Protein AF-A0A7Y4K131-F1 (afdb_monomer)

Mean predicted aligned error: 7.56 Å

Foldseek 3Di:
DVQLVVLLVVLVVLLVVVDPPSVPSNVVSLVVSCCCQLVVLVVVCVVDVDPVCPSVVVSVVSNVVSVVSVVVSVVSVVCPDD

pLDDT: mean 77.24, std 7.31, range [46.91, 85.81]

Structure (mmCIF, N/CA/C/O backbone):
data_AF-A0A7Y4K131-F1
#
_entry.id   AF-A0A7Y4K131-F1
#
loop_
_atom_site.group_PDB
_atom_site.id
_atom_site.type_symbol
_atom_site.label_atom_id
_atom_site.label_alt_id
_atom_site.label_comp_id
_atom_site.label_asym_id
_atom_site.label_entity_id
_atom_site.label_seq_id
_atom_site.pdbx_PDB_ins_code
_atom_site.Cartn_x
_atom_site.Cartn_y
_atom_site.Cartn_z
_atom_site.occupancy
_atom_site.B_iso_or_equiv
_atom_site.auth_seq_id
_atom_site.auth_comp_id
_atom_site.auth_asym_id
_atom_site.auth_atom_id
_atom_site.pdbx_PDB_model_num
ATOM 1 N N . MET A 1 1 ? -0.974 9.975 -10.514 1.00 58.69 1 MET A N 1
ATOM 2 C CA . MET A 1 1 ? -0.186 9.703 -9.285 1.00 58.69 1 MET A CA 1
ATOM 3 C C . MET A 1 1 ? -0.769 10.345 -8.026 1.00 58.69 1 MET A C 1
ATOM 5 O O . MET A 1 1 ? -0.749 9.681 -6.995 1.00 58.69 1 MET A O 1
ATOM 9 N N . LEU A 1 2 ? -1.317 11.570 -8.090 1.00 70.06 2 LEU A N 1
ATOM 10 C CA . LEU A 1 2 ? -1.938 12.235 -6.931 1.00 70.06 2 LEU A CA 1
ATOM 11 C C . LEU A 1 2 ? -3.080 11.417 -6.299 1.00 70.06 2 LEU A C 1
ATOM 13 O O . LEU A 1 2 ? -3.088 11.223 -5.091 1.00 70.06 2 LEU A O 1
ATOM 17 N N . LEU A 1 3 ? -3.985 10.869 -7.120 1.00 69.44 3 LEU A N 1
ATOM 18 C CA . LEU A 1 3 ? -5.186 10.162 -6.650 1.00 69.44 3 LEU A CA 1
ATOM 19 C C . LEU A 1 3 ? -4.876 8.941 -5.761 1.00 69.44 3 LEU A C 1
ATOM 21 O O . LEU A 1 3 ? -5.541 8.723 -4.757 1.00 69.44 3 LEU A O 1
ATOM 25 N N . GLY A 1 4 ? -3.819 8.184 -6.082 1.00 66.81 4 GLY A N 1
ATOM 26 C CA . GLY A 1 4 ? -3.362 7.075 -5.239 1.00 66.81 4 GLY A CA 1
ATOM 27 C C . GLY A 1 4 ? -2.827 7.555 -3.886 1.00 66.81 4 GLY A C 1
ATOM 28 O O . GLY A 1 4 ? -3.171 6.990 -2.856 1.00 66.81 4 GLY A O 1
ATOM 29 N N . ASN A 1 5 ? -2.047 8.640 -3.856 1.00 75.38 5 ASN A N 1
ATOM 30 C CA . ASN A 1 5 ? -1.572 9.209 -2.587 1.00 75.38 5 ASN A CA 1
ATOM 31 C C . ASN A 1 5 ? -2.734 9.699 -1.714 1.00 75.38 5 ASN A C 1
ATOM 33 O O . ASN A 1 5 ? -2.721 9.482 -0.507 1.00 75.38 5 ASN A O 1
ATOM 37 N N . VAL A 1 6 ? -3.752 10.310 -2.326 1.00 78.06 6 VAL A N 1
ATOM 38 C CA . VAL A 1 6 ? -4.967 10.746 -1.624 1.00 78.06 6 VAL A CA 1
ATOM 39 C C . VAL A 1 6 ? -5.716 9.547 -1.036 1.00 78.06 6 VAL A C 1
ATOM 41 O O . VAL A 1 6 ? -6.076 9.587 0.137 1.00 78.06 6 VAL A O 1
ATOM 44 N N . ALA A 1 7 ? -5.882 8.459 -1.797 1.00 74.94 7 ALA A N 1
ATOM 45 C CA . ALA A 1 7 ? -6.508 7.229 -1.304 1.00 74.94 7 ALA A CA 1
ATOM 46 C C . ALA A 1 7 ? -5.741 6.615 -0.118 1.00 74.94 7 ALA A C 1
ATOM 48 O O . ALA A 1 7 ? -6.350 6.174 0.855 1.00 74.94 7 ALA A O 1
ATOM 49 N N . PHE A 1 8 ? -4.405 6.646 -0.157 1.00 75.50 8 PHE A N 1
ATOM 50 C CA . PHE A 1 8 ? -3.571 6.162 0.942 1.00 75.50 8 PHE A CA 1
ATOM 51 C C . PHE A 1 8 ? -3.724 7.003 2.215 1.00 75.50 8 PHE A C 1
ATOM 53 O O . PHE A 1 8 ? -3.936 6.456 3.295 1.00 75.50 8 PHE A O 1
ATOM 60 N N . ILE A 1 9 ? -3.673 8.332 2.091 1.00 81.00 9 ILE A N 1
ATOM 61 C CA . ILE A 1 9 ? -3.866 9.249 3.225 1.00 81.00 9 ILE A CA 1
ATOM 62 C C . ILE A 1 9 ? -5.275 9.082 3.809 1.00 81.00 9 ILE A C 1
ATOM 64 O O . ILE A 1 9 ? -5.429 8.986 5.024 1.00 81.00 9 ILE A O 1
ATOM 68 N N . ALA A 1 10 ? -6.298 8.974 2.958 1.00 77.88 10 ALA A N 1
ATOM 69 C CA . ALA A 1 10 ? -7.669 8.720 3.391 1.00 77.88 10 ALA A CA 1
ATOM 70 C C . ALA A 1 10 ? -7.791 7.388 4.153 1.00 77.88 10 ALA A C 1
ATOM 72 O O . ALA A 1 10 ? -8.414 7.351 5.211 1.00 77.88 10 ALA A O 1
ATOM 73 N N . SER A 1 11 ? -7.137 6.320 3.682 1.00 74.38 11 SER A N 1
ATOM 74 C CA . SER A 1 11 ? -7.098 5.024 4.376 1.00 74.38 11 SER A CA 1
ATOM 75 C C . SER A 1 11 ? -6.480 5.117 5.775 1.00 74.38 11 SER A C 1
ATOM 77 O O . SER A 1 11 ? -6.948 4.471 6.717 1.00 74.38 11 SER A O 1
ATOM 79 N N . TRP A 1 12 ? -5.442 5.941 5.931 1.00 80.00 12 TRP A N 1
ATOM 80 C CA . TRP A 1 12 ? -4.831 6.222 7.232 1.00 80.00 12 TRP A CA 1
ATOM 81 C C . TRP A 1 12 ? -5.755 7.015 8.155 1.00 80.00 12 TRP A C 1
ATOM 83 O O . TRP A 1 12 ? -5.886 6.690 9.332 1.00 80.00 12 TRP A O 1
ATOM 93 N N . ILE A 1 13 ? -6.458 8.017 7.629 1.00 80.12 13 ILE A N 1
ATOM 94 C CA . ILE A 1 13 ? -7.446 8.773 8.408 1.00 80.12 13 ILE A CA 1
ATOM 95 C C . ILE A 1 13 ? -8.573 7.848 8.884 1.00 80.12 13 ILE A C 1
ATOM 97 O O . ILE A 1 13 ? -8.999 7.953 10.033 1.00 80.12 13 ILE A O 1
ATOM 101 N N . VAL A 1 14 ? -9.025 6.919 8.037 1.00 80.38 14 VAL A N 1
ATOM 102 C CA . VAL A 1 14 ? -10.081 5.954 8.374 1.00 80.38 14 VAL A CA 1
ATOM 103 C C . VAL A 1 14 ? -9.651 5.021 9.505 1.00 80.38 14 VAL A C 1
ATOM 105 O O . VAL A 1 14 ? -10.405 4.858 10.460 1.00 80.38 14 VAL A O 1
ATOM 108 N N . ILE A 1 15 ? -8.443 4.451 9.465 1.00 76.38 15 ILE A N 1
ATOM 109 C CA . ILE A 1 15 ? -7.991 3.555 10.545 1.00 76.38 15 ILE A CA 1
ATOM 110 C C . ILE A 1 15 ? -7.707 4.296 11.858 1.00 76.38 15 ILE A C 1
ATOM 112 O O . ILE A 1 15 ? -7.919 3.737 12.931 1.00 76.38 15 ILE A O 1
ATOM 116 N N . LEU A 1 16 ? -7.282 5.563 11.791 1.00 79.38 16 LEU A N 1
ATOM 117 C CA . LEU A 1 16 ? -7.036 6.386 12.977 1.00 79.38 16 LEU A CA 1
ATOM 118 C C . LEU A 1 16 ? -8.335 6.887 13.620 1.00 79.38 16 LEU A C 1
ATOM 120 O O . LEU A 1 16 ? -8.469 6.829 14.839 1.00 79.38 16 LEU A O 1
ATOM 124 N N . LYS A 1 17 ? -9.300 7.362 12.821 1.00 79.56 17 LYS A N 1
ATOM 125 C CA . LYS A 1 17 ? -10.587 7.868 13.326 1.00 79.56 17 LYS A CA 1
ATOM 126 C C . LYS A 1 17 ? -11.599 6.767 13.642 1.00 79.56 17 LYS A C 1
ATOM 128 O O . LYS A 1 17 ? -12.549 7.040 14.363 1.00 79.56 17 LYS A O 1
ATOM 133 N N . ARG A 1 18 ? -11.420 5.563 13.084 1.00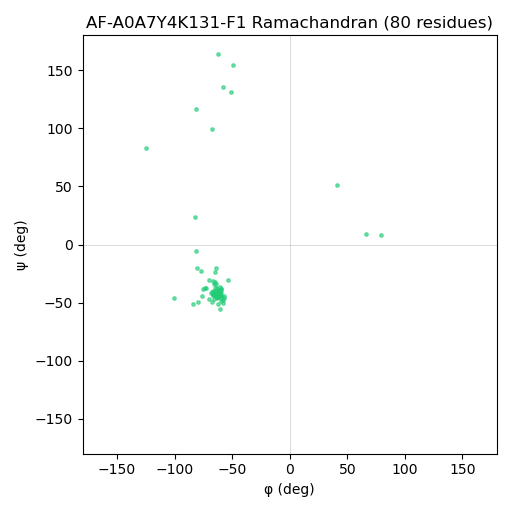 75.94 18 ARG A N 1
ATOM 134 C CA . ARG A 1 18 ? -12.333 4.408 13.196 1.00 75.94 18 ARG A CA 1
ATOM 135 C C . ARG A 1 18 ? -13.828 4.779 13.084 1.00 75.94 18 ARG A C 1
ATOM 137 O O . ARG A 1 18 ? -14.607 4.386 13.950 1.00 75.94 18 ARG A O 1
ATOM 144 N N . PRO A 1 19 ? -14.249 5.534 12.049 1.00 77.06 19 PRO A N 1
ATOM 145 C CA . PRO A 1 19 ? -15.666 5.827 11.834 1.00 77.06 19 PRO A CA 1
ATOM 146 C C . PRO A 1 19 ? -16.460 4.536 11.587 1.00 77.06 19 PRO A C 1
ATOM 148 O O . PRO A 1 19 ? -15.881 3.499 11.259 1.00 77.06 19 PRO A O 1
ATOM 151 N N . GLU A 1 20 ? -17.786 4.579 11.697 1.00 78.31 20 GLU A N 1
ATOM 152 C CA . GLU A 1 20 ? -18.627 3.420 11.374 1.00 78.31 20 GLU A CA 1
ATOM 153 C C . GLU A 1 20 ? -18.284 2.854 9.981 1.00 78.31 20 GLU A C 1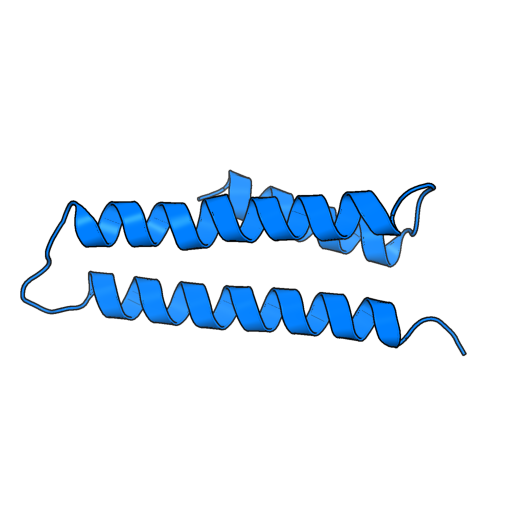
ATOM 155 O O . GLU A 1 20 ? -18.116 3.591 9.010 1.00 78.31 20 GLU A O 1
ATOM 160 N N . GLY A 1 21 ? -18.092 1.533 9.891 1.00 80.25 21 GLY A N 1
ATOM 161 C CA . GLY A 1 21 ? -17.697 0.864 8.645 1.00 80.25 21 GLY A CA 1
ATOM 162 C C . GLY A 1 21 ? -16.208 0.956 8.270 1.00 80.25 21 GLY A C 1
ATOM 163 O O . GLY A 1 21 ? -15.830 0.500 7.188 1.00 80.25 21 GLY A O 1
ATOM 164 N N . TRP A 1 22 ? -15.331 1.476 9.139 1.00 78.88 22 TRP A N 1
ATOM 165 C CA . TRP A 1 22 ? -13.884 1.591 8.872 1.00 78.88 22 TRP A CA 1
ATOM 166 C C . TRP A 1 22 ? -13.207 0.274 8.458 1.00 78.88 22 TRP A C 1
ATOM 168 O O . TRP A 1 22 ? -12.266 0.295 7.664 1.00 78.88 22 TRP A O 1
ATOM 178 N N . GLN A 1 23 ? -13.709 -0.864 8.949 1.00 78.38 23 GLN A N 1
ATOM 179 C CA . GLN A 1 23 ? -13.217 -2.206 8.614 1.00 78.38 23 GLN A CA 1
ATOM 180 C C . GLN A 1 23 ? -13.425 -2.574 7.141 1.00 78.38 23 GLN A C 1
ATOM 182 O O . GLN A 1 23 ? -12.702 -3.415 6.626 1.00 78.38 23 GLN A O 1
ATOM 187 N N . VAL A 1 24 ? -14.391 -1.950 6.459 1.00 83.44 24 VAL A N 1
ATOM 188 C CA . VAL A 1 24 ? -14.662 -2.164 5.028 1.00 83.44 24 VAL A CA 1
ATOM 189 C C . VAL A 1 24 ? -14.063 -1.029 4.204 1.00 83.44 24 VAL A C 1
ATOM 191 O O . VAL A 1 24 ? -13.373 -1.270 3.216 1.00 83.44 24 VAL A O 1
ATOM 194 N N . VAL A 1 25 ? -14.264 0.219 4.635 1.00 79.44 25 VAL A N 1
ATOM 195 C CA . VAL A 1 25 ? -13.796 1.407 3.905 1.00 79.44 25 VAL A CA 1
ATOM 196 C C . VAL A 1 25 ? -12.266 1.461 3.833 1.00 79.44 25 VAL A C 1
ATOM 198 O O . VAL A 1 25 ? -11.714 1.779 2.783 1.00 79.44 25 VAL A O 1
ATOM 201 N N . GLY A 1 26 ? -11.566 1.111 4.915 1.00 81.56 26 GLY A N 1
ATOM 202 C CA . GLY A 1 26 ? -10.102 1.099 4.963 1.00 81.56 26 GLY A CA 1
ATOM 203 C C . GLY A 1 26 ? -9.467 0.134 3.952 1.00 81.56 26 GLY A C 1
ATOM 204 O O . GLY A 1 26 ? -8.701 0.581 3.094 1.00 81.56 26 GLY A O 1
ATOM 205 N N . PRO A 1 27 ? -9.821 -1.165 3.963 1.00 84.62 27 PRO A N 1
ATOM 206 C CA . PRO A 1 27 ? -9.314 -2.119 2.980 1.00 84.62 27 PRO A CA 1
ATOM 207 C C . PRO A 1 27 ? -9.689 -1.759 1.541 1.00 84.62 27 PRO A C 1
ATOM 209 O O . PRO A 1 27 ? -8.865 -1.926 0.644 1.00 84.62 27 PRO A O 1
ATOM 212 N N . VAL A 1 28 ? -10.888 -1.212 1.306 1.00 85.81 28 VAL A N 1
ATOM 213 C CA . VAL A 1 28 ? -11.300 -0.739 -0.026 1.00 85.81 28 VAL A CA 1
ATOM 214 C C . VAL A 1 28 ? -10.400 0.400 -0.509 1.00 85.81 28 VAL A C 1
ATOM 216 O O . VAL A 1 28 ? -9.934 0.369 -1.648 1.00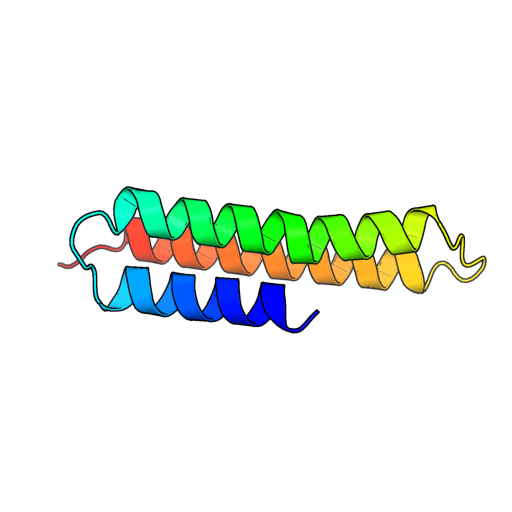 85.81 28 VAL A O 1
ATOM 219 N N . LEU A 1 29 ? -10.089 1.378 0.346 1.00 84.06 29 LEU A N 1
ATOM 220 C CA . LEU A 1 29 ? -9.176 2.474 0.006 1.00 84.06 29 LEU A CA 1
ATOM 221 C C . LEU A 1 29 ? -7.743 1.984 -0.244 1.00 84.06 29 LEU A C 1
ATOM 223 O O . LEU A 1 29 ? -7.090 2.473 -1.168 1.00 84.06 29 LEU A O 1
ATOM 227 N N . LEU A 1 30 ? -7.263 0.991 0.513 1.00 83.75 30 LEU A N 1
ATOM 228 C CA . LEU A 1 30 ? -5.972 0.342 0.255 1.00 83.75 30 LEU A CA 1
ATOM 229 C C . LEU A 1 30 ? -5.946 -0.417 -1.070 1.00 83.75 30 LEU A C 1
ATOM 231 O O . LEU A 1 30 ? -4.968 -0.314 -1.812 1.00 83.75 30 LEU A O 1
ATOM 235 N N . ALA A 1 31 ? -7.004 -1.165 -1.382 1.00 84.62 31 ALA A N 1
ATOM 236 C CA . ALA A 1 31 ? -7.126 -1.865 -2.653 1.00 84.62 31 ALA A CA 1
ATOM 237 C C . ALA A 1 31 ? -7.122 -0.866 -3.819 1.00 84.62 31 ALA A C 1
ATOM 239 O O . ALA A 1 31 ? -6.409 -1.062 -4.804 1.00 84.62 31 ALA A O 1
ATOM 240 N N . LEU A 1 32 ? -7.836 0.256 -3.672 1.00 83.44 32 LEU A N 1
ATOM 241 C CA . LEU A 1 32 ? -7.836 1.342 -4.650 1.00 83.44 32 LEU A CA 1
ATOM 242 C C . LEU A 1 32 ? -6.445 1.976 -4.794 1.00 83.44 32 LEU A C 1
ATOM 244 O O . LEU A 1 32 ? -5.985 2.220 -5.910 1.00 83.44 32 LEU A O 1
ATOM 248 N N . PHE A 1 33 ? -5.750 2.214 -3.677 1.00 83.12 33 PHE A N 1
ATOM 249 C CA . PHE A 1 33 ? -4.372 2.700 -3.669 1.00 83.12 33 PHE A CA 1
ATOM 250 C C . PHE A 1 33 ? -3.447 1.753 -4.432 1.00 83.12 33 PHE A C 1
ATOM 252 O O . PHE A 1 33 ? -2.732 2.208 -5.322 1.00 83.12 33 PHE A O 1
ATOM 259 N N . LEU A 1 34 ? -3.489 0.450 -4.147 1.00 83.06 34 LEU A N 1
ATOM 260 C CA . LEU A 1 34 ? -2.696 -0.555 -4.853 1.00 83.06 34 LEU A CA 1
ATOM 261 C C . LEU A 1 34 ? -3.017 -0.569 -6.350 1.00 83.06 34 LEU A C 1
ATOM 263 O O . LEU A 1 34 ? -2.103 -0.483 -7.167 1.00 83.06 34 LEU A O 1
ATOM 267 N N . ALA A 1 35 ? -4.295 -0.602 -6.726 1.00 82.69 35 ALA A N 1
ATOM 268 C CA . ALA A 1 35 ? -4.709 -0.617 -8.126 1.00 82.69 35 ALA A CA 1
ATOM 269 C C . ALA A 1 35 ? -4.215 0.628 -8.885 1.00 82.69 35 ALA A C 1
ATOM 271 O O . ALA A 1 35 ? -3.634 0.523 -9.965 1.00 82.69 35 ALA A O 1
ATOM 272 N N . LEU A 1 36 ? -4.377 1.817 -8.300 1.00 80.12 36 LEU A N 1
ATOM 273 C CA . LEU A 1 36 ? -3.973 3.075 -8.930 1.00 80.12 36 LEU A CA 1
ATOM 274 C C . LEU A 1 36 ? -2.453 3.277 -8.930 1.00 80.12 36 LEU A C 1
ATOM 276 O O . LEU A 1 36 ? -1.903 3.823 -9.889 1.00 80.12 36 LEU A O 1
ATOM 280 N N . ARG A 1 37 ? -1.765 2.873 -7.858 1.00 77.62 37 ARG A N 1
ATOM 281 C CA . ARG A 1 37 ? -0.325 3.089 -7.671 1.00 77.62 37 ARG A CA 1
ATOM 282 C C . ARG A 1 37 ? 0.498 2.015 -8.370 1.00 77.62 37 ARG A C 1
ATOM 284 O O . ARG A 1 37 ? 1.384 2.351 -9.144 1.00 77.62 37 ARG A O 1
ATOM 291 N N . VAL A 1 38 ? 0.200 0.742 -8.128 1.00 78.88 38 VAL A N 1
ATOM 292 C CA . VAL A 1 38 ? 0.921 -0.395 -8.715 1.00 78.88 38 VAL A CA 1
ATOM 293 C C . VAL A 1 38 ? 0.438 -0.636 -10.139 1.00 78.88 38 VAL A C 1
ATOM 295 O O . VAL A 1 38 ? 1.255 -0.664 -11.056 1.00 78.88 38 VAL A O 1
ATOM 298 N N . GLY A 1 39 ? -0.878 -0.710 -10.356 1.00 79.19 39 GLY A N 1
ATOM 299 C CA . GLY A 1 39 ? -1.446 -0.937 -11.688 1.00 79.19 39 GLY A CA 1
ATOM 300 C C . GLY A 1 39 ? -1.113 0.183 -12.675 1.00 79.19 39 GLY A C 1
ATOM 301 O O . GLY A 1 39 ? -0.745 -0.092 -13.815 1.00 79.19 39 GLY A O 1
ATOM 302 N N . GLY A 1 40 ? -1.140 1.446 -12.236 1.00 78.06 40 GLY A N 1
ATOM 303 C CA . GLY A 1 40 ? -0.751 2.584 -13.075 1.00 78.06 40 GLY A CA 1
ATOM 304 C C . GLY A 1 40 ? 0.714 2.537 -13.524 1.00 78.06 40 GLY A C 1
ATOM 305 O O . GLY A 1 40 ? 1.008 2.770 -14.697 1.00 78.06 40 GLY A O 1
ATOM 306 N N . VAL A 1 41 ? 1.629 2.195 -12.612 1.00 78.31 41 VAL A N 1
ATOM 307 C CA . VAL A 1 41 ? 3.072 2.150 -12.900 1.00 78.31 41 VAL A CA 1
ATOM 308 C C . VAL A 1 41 ? 3.439 0.915 -13.724 1.00 78.31 41 VAL A C 1
ATOM 310 O O . VAL A 1 41 ? 4.227 1.026 -14.660 1.00 78.31 41 VAL A O 1
ATOM 313 N N . TRP A 1 42 ? 2.825 -0.240 -13.458 1.00 76.25 42 TRP A N 1
ATOM 314 C CA . TRP A 1 42 ? 3.025 -1.444 -14.269 1.00 76.25 42 TRP A CA 1
ATOM 315 C C . TRP A 1 42 ? 2.446 -1.312 -15.675 1.00 76.25 42 TRP A C 1
ATOM 317 O O . TRP A 1 42 ? 3.114 -1.691 -16.635 1.00 76.25 42 TRP A O 1
ATOM 327 N N . LYS A 1 43 ? 1.260 -0.708 -15.829 1.00 80.19 43 LYS A N 1
ATOM 328 C CA . LYS A 1 43 ? 0.692 -0.421 -17.155 1.00 80.19 43 LYS A CA 1
ATOM 329 C C . LYS A 1 43 ? 1.613 0.496 -17.964 1.00 80.19 43 LYS A C 1
ATOM 331 O O . LYS A 1 43 ? 1.820 0.264 -19.150 1.00 80.19 43 LYS A O 1
ATOM 336 N N . TYR A 1 44 ? 2.207 1.501 -17.316 1.00 74.00 44 TYR A N 1
ATOM 337 C CA . TYR A 1 44 ? 3.191 2.377 -17.952 1.00 74.00 44 TYR A CA 1
ATOM 338 C C . TYR A 1 44 ? 4.486 1.634 -18.319 1.00 74.00 44 TYR A C 1
ATOM 340 O O . TYR A 1 44 ? 4.989 1.798 -19.426 1.00 74.00 44 TYR A O 1
ATOM 348 N N . ALA A 1 45 ? 4.997 0.781 -17.426 1.00 74.00 45 ALA A N 1
ATOM 349 C CA . ALA A 1 45 ? 6.208 -0.008 -17.652 1.00 74.00 45 ALA A CA 1
ATOM 350 C C . ALA A 1 45 ? 6.064 -1.053 -18.770 1.00 74.00 45 ALA A C 1
ATOM 352 O O . ALA A 1 45 ? 7.028 -1.323 -19.481 1.00 74.00 45 ALA A O 1
ATOM 353 N N . LEU A 1 46 ? 4.874 -1.640 -18.925 1.00 75.88 46 LEU A N 1
ATOM 354 C CA . LEU A 1 46 ? 4.550 -2.565 -20.015 1.00 75.88 46 LEU A CA 1
ATOM 355 C C . LEU A 1 46 ? 4.390 -1.839 -21.357 1.00 75.88 46 LEU A C 1
ATOM 357 O O . LEU A 1 46 ? 4.802 -2.370 -22.381 1.00 75.88 46 LEU A O 1
ATOM 361 N N . GLY A 1 47 ? 3.816 -0.630 -21.351 1.00 76.06 47 GLY A N 1
ATOM 362 C CA . GLY A 1 47 ? 3.631 0.179 -22.560 1.00 76.06 47 GLY A CA 1
ATOM 363 C C . GLY A 1 47 ? 4.896 0.890 -23.053 1.00 76.06 47 GLY A C 1
ATOM 364 O O . GLY A 1 47 ? 4.983 1.206 -24.232 1.00 76.06 47 GLY A O 1
ATOM 365 N N . ASN A 1 48 ? 5.877 1.125 -22.174 1.00 69.62 48 ASN A N 1
ATOM 366 C CA . ASN A 1 48 ? 7.164 1.740 -22.509 1.00 69.62 48 ASN A CA 1
ATOM 367 C C . ASN A 1 48 ? 8.326 0.837 -22.061 1.00 69.62 48 ASN A C 1
ATOM 369 O O . ASN A 1 48 ? 8.877 1.039 -20.971 1.00 69.62 48 ASN A O 1
ATOM 373 N N . PRO A 1 49 ? 8.702 -0.169 -22.874 1.00 63.53 49 PRO A N 1
ATOM 374 C CA . PRO A 1 49 ? 9.845 -1.023 -22.586 1.00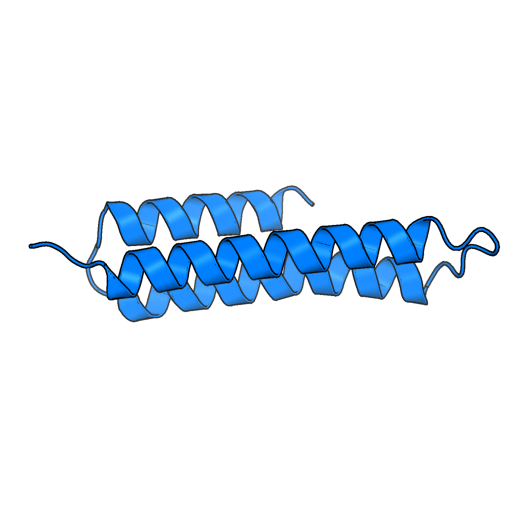 63.53 49 PRO A CA 1
ATOM 375 C C . PRO A 1 49 ? 11.144 -0.211 -22.678 1.00 63.53 49 PRO A C 1
ATOM 377 O O . PRO A 1 49 ? 11.675 0.045 -23.752 1.00 63.53 49 PRO A O 1
ATOM 380 N N . ASP A 1 50 ? 11.645 0.212 -21.521 1.00 68.62 50 ASP A N 1
ATOM 381 C CA . ASP A 1 50 ? 12.909 0.935 -21.391 1.00 68.62 50 ASP A CA 1
ATOM 382 C C . ASP A 1 50 ? 14.092 -0.061 -21.415 1.00 68.62 50 ASP A C 1
ATOM 384 O O . ASP A 1 50 ? 14.195 -0.891 -20.498 1.00 68.62 50 ASP A O 1
ATOM 388 N N . PRO A 1 51 ? 14.998 -0.005 -22.416 1.00 62.62 51 PRO A N 1
ATOM 389 C CA . PRO A 1 51 ? 16.125 -0.933 -22.546 1.00 62.62 51 PRO A CA 1
ATOM 390 C C . PRO A 1 51 ? 17.129 -0.833 -21.386 1.00 62.62 51 PRO A C 1
ATOM 392 O O . PRO A 1 51 ? 17.845 -1.792 -21.113 1.00 62.62 51 PRO A O 1
ATOM 395 N N . ALA A 1 52 ? 17.143 0.279 -20.641 1.00 69.69 52 ALA A N 1
ATOM 396 C CA . ALA A 1 52 ? 17.958 0.427 -19.435 1.00 69.69 52 ALA A CA 1
ATOM 397 C C . ALA A 1 52 ? 17.321 -0.211 -18.180 1.00 69.69 52 ALA A C 1
ATOM 399 O O . ALA A 1 52 ? 17.919 -0.197 -17.101 1.00 69.69 52 ALA A O 1
ATOM 400 N N . GLY A 1 53 ? 16.082 -0.715 -18.268 1.00 71.06 53 GLY A N 1
ATOM 401 C CA . GLY A 1 53 ? 15.359 -1.339 -17.153 1.00 71.06 53 GLY A CA 1
ATOM 402 C C . GLY A 1 53 ? 14.988 -0.383 -16.008 1.00 71.06 53 GLY A C 1
ATOM 403 O O . GLY A 1 53 ? 14.516 -0.828 -14.956 1.00 71.06 53 GLY A O 1
ATOM 404 N N . ARG A 1 54 ? 15.177 0.930 -16.190 1.00 72.06 54 ARG A N 1
ATOM 405 C CA . ARG A 1 54 ? 14.960 1.959 -15.160 1.00 72.06 54 ARG A CA 1
ATOM 406 C C . ARG A 1 54 ? 13.489 2.048 -14.755 1.00 72.06 54 ARG A C 1
ATOM 408 O O . ARG A 1 54 ? 13.177 2.066 -13.564 1.00 72.06 54 ARG A O 1
ATOM 415 N N . VAL A 1 55 ? 12.590 1.999 -15.739 1.00 72.38 55 VAL A N 1
ATOM 416 C CA . VAL A 1 55 ? 11.134 2.008 -15.519 1.00 72.38 55 VAL A CA 1
ATOM 417 C C . VAL A 1 55 ? 10.669 0.761 -14.752 1.00 72.38 55 VAL A C 1
ATOM 419 O O . VAL A 1 55 ? 9.888 0.881 -13.809 1.00 72.38 55 VAL A O 1
ATOM 422 N N . LYS A 1 56 ? 11.215 -0.426 -15.060 1.00 72.94 56 LYS A N 1
ATOM 423 C CA . LYS A 1 56 ? 10.925 -1.661 -14.305 1.00 72.94 56 LYS A CA 1
ATOM 424 C C . LYS A 1 56 ? 11.410 -1.584 -12.854 1.00 72.94 56 LYS A C 1
ATOM 426 O O . LYS A 1 56 ? 10.660 -1.943 -11.953 1.00 72.94 56 LYS A O 1
ATOM 431 N N . ARG A 1 57 ? 12.624 -1.078 -12.597 1.00 76.81 57 ARG A N 1
ATOM 432 C CA . ARG A 1 57 ? 13.134 -0.897 -11.220 1.00 76.81 57 ARG A CA 1
ATOM 433 C C . ARG A 1 57 ? 12.278 0.074 -10.409 1.00 76.81 57 ARG A C 1
ATOM 435 O O . ARG A 1 57 ? 11.978 -0.206 -9.253 1.00 76.81 57 ARG A O 1
ATOM 442 N N . SER A 1 58 ? 11.848 1.177 -11.021 1.00 75.62 58 SER A N 1
A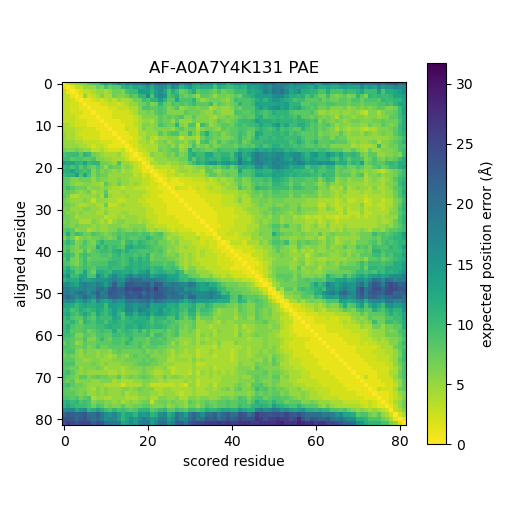TOM 443 C CA . SER A 1 58 ? 10.932 2.129 -10.383 1.00 75.62 58 SER A CA 1
ATOM 444 C C . SER A 1 58 ? 9.574 1.488 -10.062 1.00 75.62 58 SER A C 1
ATOM 446 O O . SER A 1 58 ? 9.059 1.663 -8.957 1.00 75.62 58 SER A O 1
ATOM 448 N N . ALA A 1 59 ? 9.036 0.666 -10.972 1.00 78.12 59 ALA A N 1
ATOM 449 C CA . ALA A 1 59 ? 7.809 -0.096 -10.740 1.00 78.12 59 ALA A CA 1
ATOM 450 C C . ALA A 1 59 ? 7.937 -1.078 -9.569 1.00 78.12 59 ALA A C 1
ATOM 452 O O . ALA A 1 59 ? 7.054 -1.133 -8.710 1.00 78.12 59 ALA A O 1
ATOM 453 N N . ILE A 1 60 ? 9.054 -1.808 -9.492 1.00 80.31 60 ILE A N 1
ATOM 454 C CA . ILE A 1 60 ? 9.342 -2.744 -8.399 1.00 80.31 60 ILE A CA 1
ATOM 455 C C . ILE A 1 60 ? 9.432 -1.995 -7.067 1.00 80.31 60 ILE A C 1
ATOM 457 O O . ILE A 1 60 ? 8.716 -2.346 -6.134 1.00 80.31 60 ILE A O 1
ATOM 461 N N . LEU A 1 61 ? 10.230 -0.924 -6.985 1.00 79.81 61 LEU A N 1
ATOM 462 C CA . LEU A 1 61 ? 10.343 -0.110 -5.768 1.00 79.81 61 LEU A CA 1
ATOM 463 C C . LEU A 1 61 ? 8.987 0.450 -5.328 1.00 79.81 61 LEU A C 1
ATOM 465 O O . LEU A 1 61 ? 8.638 0.367 -4.152 1.00 79.81 61 LEU A O 1
ATOM 469 N N . SER A 1 62 ? 8.185 0.965 -6.266 1.00 78.44 62 SER A N 1
ATOM 470 C CA . SER A 1 62 ? 6.847 1.467 -5.940 1.00 78.44 62 SER A CA 1
ATOM 471 C C . SER A 1 62 ? 5.911 0.359 -5.459 1.00 78.44 62 SER A C 1
ATOM 473 O O . SER A 1 62 ? 5.038 0.632 -4.638 1.00 78.44 62 SER A O 1
ATOM 475 N N . THR A 1 63 ? 6.073 -0.867 -5.959 1.00 81.00 63 THR A N 1
ATOM 476 C CA . THR A 1 63 ? 5.292 -2.029 -5.518 1.00 81.00 63 THR A CA 1
ATOM 477 C C . THR A 1 63 ? 5.695 -2.436 -4.104 1.00 81.00 63 THR A C 1
ATOM 479 O O . THR A 1 63 ? 4.828 -2.590 -3.251 1.00 81.00 63 THR A O 1
ATOM 482 N N . VAL A 1 64 ? 6.999 -2.528 -3.822 1.00 84.88 64 VAL A N 1
ATOM 483 C CA . VAL A 1 64 ? 7.525 -2.859 -2.486 1.00 84.88 64 VAL A CA 1
ATOM 484 C C . VAL A 1 64 ? 7.042 -1.851 -1.447 1.00 84.88 64 VAL A C 1
ATOM 486 O O . VAL A 1 64 ? 6.505 -2.244 -0.415 1.00 84.88 64 VAL A O 1
ATOM 489 N N . LEU A 1 65 ? 7.151 -0.552 -1.739 1.00 82.12 65 LEU A N 1
ATOM 490 C CA . LEU A 1 65 ? 6.655 0.499 -0.848 1.00 82.12 65 LEU A CA 1
ATOM 491 C C . LEU A 1 65 ? 5.145 0.392 -0.614 1.00 82.12 65 LEU A C 1
ATOM 493 O O . LEU A 1 65 ? 4.690 0.572 0.513 1.00 82.12 65 LEU A O 1
ATOM 4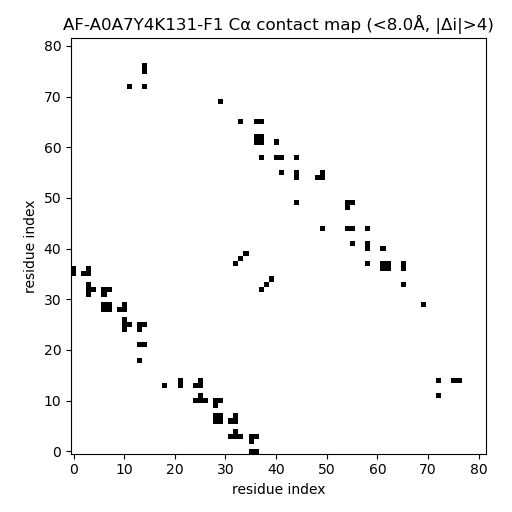97 N N . ALA A 1 66 ? 4.367 0.078 -1.654 1.00 83.00 66 ALA A N 1
ATOM 498 C CA . ALA A 1 66 ? 2.925 -0.090 -1.520 1.00 83.00 66 ALA A CA 1
ATOM 499 C C . ALA A 1 66 ? 2.561 -1.309 -0.655 1.00 83.00 66 ALA A C 1
ATOM 501 O O . ALA A 1 66 ? 1.662 -1.216 0.177 1.00 83.00 66 ALA A O 1
ATOM 502 N N . VAL A 1 67 ? 3.286 -2.423 -0.795 1.00 84.94 67 VAL A N 1
ATOM 503 C CA . VAL A 1 67 ? 3.105 -3.619 0.043 1.00 84.94 67 VAL A CA 1
ATOM 504 C C . VAL A 1 67 ? 3.471 -3.331 1.499 1.00 84.94 67 VAL A C 1
ATOM 506 O O . VAL A 1 67 ? 2.703 -3.683 2.389 1.00 84.94 67 VAL A O 1
ATOM 509 N N . LEU A 1 68 ? 4.587 -2.639 1.756 1.00 85.62 68 LEU A N 1
ATOM 510 C CA . LEU A 1 68 ? 4.977 -2.229 3.112 1.00 85.62 68 LEU A CA 1
ATOM 511 C C . LEU A 1 68 ? 3.919 -1.331 3.761 1.00 85.62 68 LEU A C 1
ATOM 513 O O . LEU A 1 68 ? 3.557 -1.528 4.916 1.00 85.62 68 LEU A O 1
ATOM 517 N N . ALA A 1 69 ? 3.390 -0.375 3.003 1.00 82.12 69 ALA A N 1
ATOM 518 C CA . ALA A 1 69 ? 2.319 0.511 3.435 1.00 82.12 69 ALA A CA 1
ATOM 519 C C . ALA A 1 69 ? 1.032 -0.249 3.816 1.00 82.12 69 ALA A C 1
ATOM 521 O O . ALA A 1 69 ? 0.432 0.033 4.853 1.00 82.12 69 ALA A O 1
ATOM 522 N N . VAL A 1 70 ? 0.625 -1.227 3.002 1.00 84.12 70 VAL A N 1
ATOM 523 C CA . VAL A 1 70 ? -0.536 -2.094 3.270 1.00 84.12 70 VAL A CA 1
ATOM 524 C C . VAL A 1 70 ? -0.284 -2.983 4.487 1.00 84.12 70 VAL A C 1
ATOM 526 O O . VAL A 1 70 ? -1.152 -3.098 5.349 1.00 84.12 70 VAL A O 1
ATOM 529 N N . GLY A 1 71 ? 0.912 -3.567 4.591 1.00 84.62 71 GLY A N 1
ATOM 530 C CA . GLY A 1 71 ? 1.318 -4.387 5.731 1.00 84.62 71 GLY A CA 1
ATOM 531 C C . GLY A 1 71 ? 1.308 -3.599 7.038 1.00 84.62 71 GLY A C 1
ATOM 532 O O . GLY A 1 71 ? 0.762 -4.072 8.030 1.00 84.62 71 GLY A O 1
ATOM 533 N N . LEU A 1 72 ? 1.824 -2.367 7.029 1.00 85.38 72 LEU A N 1
ATOM 534 C CA . LEU A 1 72 ? 1.792 -1.477 8.187 1.00 85.38 72 LEU A CA 1
ATOM 535 C C . LEU A 1 72 ? 0.353 -1.124 8.583 1.00 85.38 72 LEU A C 1
ATOM 537 O O . LEU A 1 72 ? 0.012 -1.170 9.762 1.00 85.38 72 LEU A O 1
ATOM 541 N N . TRP A 1 73 ? -0.515 -0.826 7.616 1.00 84.56 73 TRP A N 1
ATOM 542 C CA . TRP A 1 73 ? -1.929 -0.561 7.889 1.00 84.56 73 TRP A CA 1
ATOM 543 C C . TRP A 1 73 ? -2.630 -1.784 8.502 1.00 84.56 73 TRP A C 1
ATOM 545 O O . TRP A 1 73 ? -3.297 -1.660 9.527 1.00 84.56 73 TRP A O 1
ATOM 555 N N . GLY A 1 74 ? -2.409 -2.982 7.947 1.00 83.62 74 GLY A N 1
ATOM 556 C CA . GLY A 1 74 ? -2.939 -4.236 8.494 1.00 83.62 74 GLY A CA 1
ATOM 557 C C . GLY A 1 74 ? -2.393 -4.554 9.889 1.00 83.62 74 GLY A C 1
ATOM 558 O O . GLY A 1 74 ? -3.139 -4.977 10.767 1.00 83.62 74 GLY A O 1
ATOM 559 N N . TYR A 1 75 ? -1.117 -4.262 10.141 1.00 83.62 75 TYR A N 1
ATOM 560 C CA . TYR A 1 75 ? -0.535 -4.341 11.480 1.00 83.62 75 TYR A CA 1
ATOM 561 C C . TYR A 1 75 ? -1.213 -3.368 12.451 1.00 83.62 75 TYR A C 1
ATOM 563 O O . TYR A 1 75 ? -1.511 -3.738 13.583 1.00 83.62 75 TYR A O 1
ATOM 571 N N . THR A 1 76 ? -1.514 -2.145 12.008 1.00 81.44 76 THR A N 1
ATOM 572 C CA . THR A 1 76 ? -2.232 -1.140 12.813 1.00 81.44 76 THR A CA 1
ATOM 573 C C . THR A 1 76 ? -3.656 -1.603 13.138 1.00 81.44 76 THR A C 1
ATOM 575 O O . THR A 1 76 ? -4.166 -1.332 14.224 1.00 81.44 76 THR A O 1
ATOM 578 N N . TRP A 1 77 ? -4.285 -2.343 12.221 1.00 79.62 77 TRP A N 1
ATOM 579 C CA . TRP A 1 77 ? -5.596 -2.956 12.427 1.00 79.62 77 TRP A CA 1
ATOM 580 C 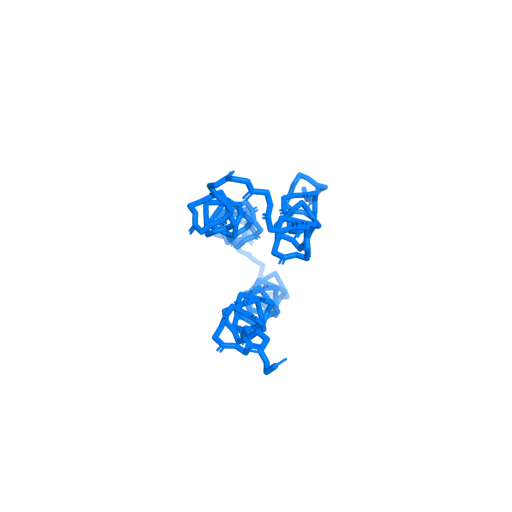C . TRP A 1 77 ? -5.531 -4.059 13.492 1.00 79.62 77 TRP A C 1
ATOM 582 O O . TRP A 1 77 ? -6.317 -4.041 14.440 1.00 79.62 77 TRP A O 1
ATOM 592 N N . LEU A 1 78 ? -4.563 -4.973 13.375 1.00 81.69 78 LEU A N 1
ATOM 593 C CA . LEU A 1 78 ? -4.342 -6.066 14.331 1.00 81.69 78 LEU A CA 1
ATOM 594 C C . LEU A 1 78 ? -3.888 -5.565 15.711 1.00 81.69 78 LEU A C 1
ATOM 596 O O . LEU A 1 78 ? -4.240 -6.158 16.724 1.00 81.69 78 LEU A O 1
ATOM 600 N N . SER A 1 79 ? -3.160 -4.449 15.759 1.00 76.12 79 SER A N 1
ATOM 601 C CA . SER A 1 79 ? -2.677 -3.808 16.991 1.00 76.12 79 SER A CA 1
ATOM 602 C C . SER A 1 79 ? -3.733 -2.914 17.665 1.00 76.12 79 SER A C 1
ATOM 604 O O . SER A 1 79 ? -3.377 -1.979 18.382 1.00 76.12 79 SER A O 1
ATOM 606 N N . GLY A 1 80 ? -5.030 -3.152 17.414 1.00 60.28 80 GLY A N 1
ATOM 607 C CA . GLY A 1 80 ? -6.144 -2.462 18.079 1.00 60.28 80 GLY A CA 1
ATOM 608 C C . GLY A 1 80 ? -6.006 -2.439 19.615 1.00 60.28 80 GLY A C 1
ATOM 609 O O . GLY A 1 80 ? -5.310 -3.285 20.167 1.00 60.28 80 GLY A O 1
ATOM 610 N N . PRO A 1 81 ? -6.618 -1.450 20.295 1.00 51.81 81 PRO A N 1
ATOM 611 C CA . PRO A 1 81 ? -6.141 -0.920 21.571 1.00 51.81 81 PRO A CA 1
ATOM 612 C C . PRO A 1 81 ? -6.027 -1.999 22.655 1.00 51.81 81 PRO A C 1
ATOM 614 O O . PRO A 1 81 ? -6.950 -2.793 22.831 1.00 51.81 81 PRO A O 1
ATOM 617 N N . ARG A 1 82 ? -4.911 -1.973 23.392 1.00 46.91 82 ARG A N 1
ATOM 618 C CA . ARG A 1 82 ? -4.928 -2.348 24.810 1.00 46.91 82 ARG A CA 1
ATOM 619 C C . ARG A 1 82 ? -5.658 -1.270 25.597 1.00 46.91 82 ARG A C 1
ATOM 621 O O . ARG A 1 82 ? -5.517 -0.090 25.199 1.00 46.91 82 ARG A O 1
#

Radius of gyration: 14.71 Å; Cα contacts (8 Å, |Δi|>4): 56; chains: 1; bounding box: 37×18×47 Å

Organism: NCBI:txid2316736

Sequence (82 aa):
MLLGNVAFIASWIVILKRPEGWQVVGPVLLALFLALRVGGVWKYALGNPDPAGRVKRSAILSTVLAVLAVGLWGYTWLSGPR

Solvent-accessible surface area (backbone atoms only — not comparable to full-atom values): 4462 Å² total; per-residue (Å²): 116,67,68,25,54,51,30,45,53,50,24,51,50,30,67,73,66,56,49,92,62,28,85,56,54,24,57,51,26,46,51,50,17,46,49,51,50,39,47,48,40,47,54,49,34,70,75,50,80,50,92,8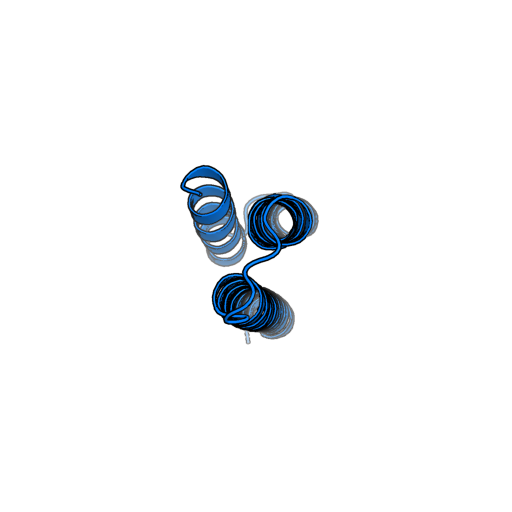5,44,58,52,54,52,51,35,50,54,53,37,54,55,51,50,52,53,51,51,52,51,52,48,56,60,74,62,53,83,130

Secondary structure (DSSP, 8-state):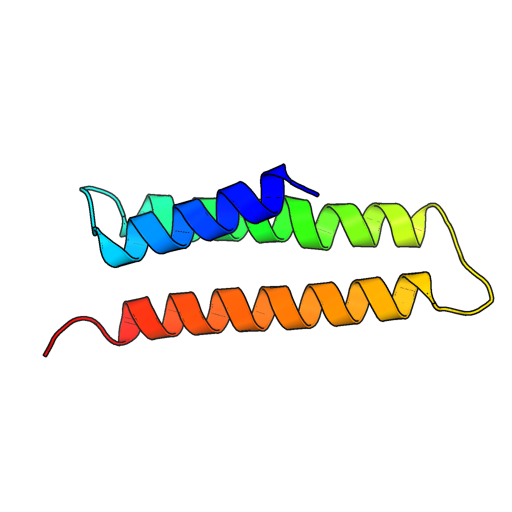
-HHHHHHHHHHHHHHHH--TTHHHHHHHHHHHHHIIIIIHHHHHHHHS--TT-HHHHHHHHHHHHHHHHHHHHHHHHHT---